Protein AF-A0A6S7J632-F1 (afdb_monomer_lite)

Structure (mmCIF, N/CA/C/O backbone):
data_AF-A0A6S7J632-F1
#
_entry.id   AF-A0A6S7J632-F1
#
loop_
_atom_site.group_PDB
_atom_site.id
_atom_site.type_symbol
_atom_site.label_atom_id
_atom_site.label_alt_id
_atom_site.label_comp_id
_atom_site.label_asym_id
_atom_site.label_entity_id
_atom_site.label_seq_id
_atom_site.pdbx_PDB_ins_code
_atom_site.Cartn_x
_atom_site.Cartn_y
_atom_site.Cartn_z
_atom_site.occupancy
_atom_site.B_iso_or_equiv
_atom_site.auth_seq_id
_atom_site.auth_comp_id
_atom_site.auth_asym_id
_atom_site.auth_atom_id
_atom_site.pdbx_PDB_model_num
ATOM 1 N N . LEU A 1 1 ? -7.550 16.369 -55.052 1.00 42.22 1 LEU A N 1
ATOM 2 C CA . LEU A 1 1 ? -6.925 15.527 -54.002 1.00 42.22 1 LEU A CA 1
ATOM 3 C C . LEU A 1 1 ? -6.498 16.463 -52.875 1.00 42.22 1 LEU A C 1
ATOM 5 O O . LEU A 1 1 ? -5.530 17.187 -53.040 1.00 42.22 1 LEU A O 1
ATOM 9 N N . TRP A 1 2 ? -7.340 16.613 -51.849 1.00 47.19 2 TRP A N 1
ATOM 10 C CA . TRP A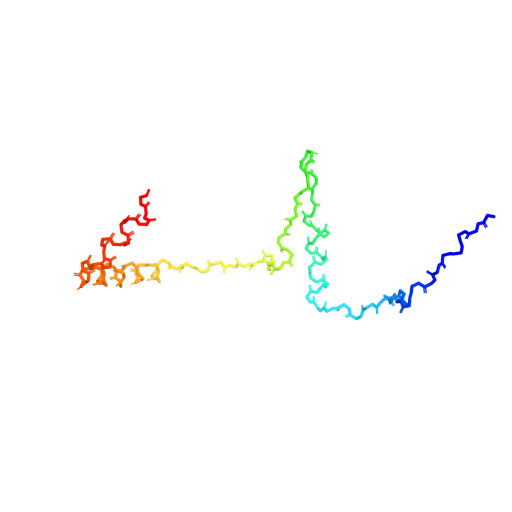 1 2 ? -7.531 17.895 -51.146 1.00 47.19 2 TRP A CA 1
ATOM 11 C C . TRP A 1 2 ? -7.311 17.853 -49.629 1.00 47.19 2 TRP A C 1
ATOM 13 O O . TRP A 1 2 ? -7.847 18.692 -48.921 1.00 47.19 2 TRP A O 1
ATOM 23 N N . ARG A 1 3 ? -6.515 16.929 -49.092 1.00 53.88 3 ARG A N 1
ATOM 24 C CA . ARG A 1 3 ? -6.132 17.020 -47.676 1.00 53.88 3 ARG A CA 1
ATOM 25 C C . ARG A 1 3 ? -4.760 17.664 -47.564 1.00 53.88 3 ARG A C 1
ATOM 27 O O . ARG A 1 3 ? -3.745 16.983 -47.523 1.00 53.88 3 ARG A O 1
ATOM 34 N N . LYS A 1 4 ? -4.756 18.999 -47.559 1.00 51.38 4 LYS A N 1
ATOM 35 C CA . LYS A 1 4 ? -3.674 19.760 -46.935 1.00 51.38 4 LYS A CA 1
ATOM 36 C C . LYS A 1 4 ? -3.773 19.476 -45.441 1.00 51.38 4 LYS A C 1
ATOM 38 O O . LYS A 1 4 ? -4.811 19.746 -44.845 1.00 51.38 4 LYS A O 1
ATOM 43 N N . THR A 1 5 ? -2.742 18.873 -44.870 1.00 58.50 5 THR A N 1
ATOM 44 C CA . THR A 1 5 ? -2.617 18.711 -43.425 1.00 58.50 5 THR A CA 1
ATOM 45 C C . THR A 1 5 ? -2.509 20.110 -42.846 1.00 58.50 5 THR A C 1
ATOM 47 O O . THR A 1 5 ? -1.500 20.791 -43.032 1.00 58.50 5 THR A O 1
ATOM 50 N N . GLU A 1 6 ? -3.592 20.585 -42.241 1.00 55.25 6 GLU A N 1
ATOM 51 C CA . GLU A 1 6 ? -3.558 21.811 -41.467 1.00 55.25 6 GLU A CA 1
ATOM 52 C C . GLU A 1 6 ? -2.490 21.627 -40.391 1.00 55.25 6 GLU A C 1
ATOM 54 O O . GLU A 1 6 ? -2.519 20.678 -39.606 1.00 55.25 6 GLU A O 1
ATOM 59 N N . SER A 1 7 ? -1.483 22.496 -40.439 1.00 60.16 7 SER A N 1
ATOM 60 C CA . SER A 1 7 ? -0.483 22.642 -39.395 1.00 60.16 7 SER A CA 1
ATOM 61 C C . SER A 1 7 ? -1.228 23.036 -38.127 1.00 60.16 7 SER A C 1
ATOM 63 O O . SER A 1 7 ? -1.481 24.222 -37.907 1.00 60.16 7 SER A O 1
ATOM 65 N N . PHE A 1 8 ? -1.605 22.055 -37.305 1.00 64.00 8 PHE A N 1
ATOM 66 C CA . PHE A 1 8 ? -2.052 22.318 -35.945 1.00 64.00 8 PHE A CA 1
ATOM 67 C C . PHE A 1 8 ? -1.000 23.215 -35.292 1.00 64.00 8 PHE A C 1
ATOM 69 O O . PHE A 1 8 ? 0.193 22.929 -35.361 1.00 64.00 8 PHE A O 1
ATOM 76 N N . GLY A 1 9 ? -1.437 24.338 -34.721 1.00 56.56 9 GLY A N 1
ATOM 77 C CA . GLY A 1 9 ? -0.596 25.389 -34.140 1.00 56.56 9 GLY A CA 1
ATOM 78 C C . GLY A 1 9 ? 0.187 24.974 -32.891 1.00 56.56 9 GLY A C 1
ATOM 79 O O . GLY A 1 9 ? 0.456 25.808 -32.034 1.00 56.56 9 GLY A O 1
ATOM 80 N N . CYS A 1 10 ? 0.562 23.706 -32.775 1.00 45.38 10 CYS A N 1
ATOM 81 C CA . CYS A 1 10 ? 1.588 23.236 -31.872 1.00 45.38 10 CYS A CA 1
ATOM 82 C C . CYS A 1 10 ? 2.791 22.893 -32.741 1.00 45.38 10 CYS A C 1
ATOM 84 O O . CYS A 1 10 ? 2.788 21.897 -33.461 1.00 45.38 10 CYS A O 1
ATOM 86 N N . LYS A 1 11 ? 3.826 23.736 -32.686 1.00 55.16 11 LYS A N 1
ATOM 87 C CA . LYS A 1 11 ? 5.157 23.328 -33.139 1.00 55.16 11 LYS A CA 1
ATOM 88 C C . LYS A 1 11 ? 5.438 21.974 -32.485 1.00 55.16 11 LYS A C 1
ATOM 90 O O . LYS A 1 11 ? 5.226 21.854 -31.277 1.00 55.16 11 LYS A O 1
ATOM 95 N N . TYR A 1 12 ? 5.886 20.979 -33.250 1.00 57.88 12 TYR A N 1
ATOM 96 C CA . TYR A 1 12 ? 6.590 19.861 -32.636 1.00 57.88 12 TYR A CA 1
ATOM 97 C C . TYR A 1 12 ? 7.752 20.506 -31.900 1.00 57.88 12 TYR A C 1
ATOM 99 O O . TYR A 1 12 ? 8.670 21.041 -32.519 1.00 57.88 12 TYR A O 1
ATOM 107 N N . VAL A 1 13 ? 7.631 20.591 -30.580 1.00 57.00 13 VAL A N 1
ATOM 108 C CA . VAL A 1 13 ? 8.752 20.959 -29.740 1.00 57.00 13 VAL A CA 1
ATOM 109 C C . VAL A 1 13 ? 9.638 19.721 -29.769 1.00 57.00 13 VAL A C 1
ATOM 111 O O . VAL A 1 13 ? 9.534 18.842 -28.919 1.00 57.00 13 VAL A O 1
ATOM 114 N N . GLU A 1 14 ? 10.417 19.593 -30.842 1.00 59.19 14 GLU A N 1
ATOM 115 C CA . GLU A 1 14 ? 11.618 18.775 -30.832 1.00 59.19 14 GLU A CA 1
ATOM 116 C C . GLU A 1 14 ? 12.463 19.360 -29.698 1.00 59.19 14 GLU A C 1
ATOM 118 O O . GLU A 1 14 ? 12.857 20.520 -29.757 1.00 59.19 14 GLU A O 1
ATOM 123 N N . GLU A 1 15 ? 12.588 18.599 -28.612 1.00 59.19 15 GLU A N 1
ATOM 124 C CA . GLU A 1 15 ? 13.104 19.022 -27.303 1.00 59.19 15 GLU A CA 1
ATOM 125 C C . GLU A 1 15 ? 12.169 19.917 -26.482 1.00 59.19 15 GLU A C 1
ATOM 127 O O . GLU A 1 15 ? 12.455 21.069 -26.152 1.00 59.19 15 GLU A O 1
ATOM 132 N N . THR A 1 16 ? 11.058 19.345 -26.008 1.00 57.34 16 THR A N 1
ATOM 133 C CA . THR A 1 16 ? 10.561 19.777 -24.698 1.00 57.34 16 THR A CA 1
ATOM 134 C C . THR A 1 16 ? 11.715 19.632 -23.712 1.00 57.34 16 THR A C 1
ATOM 136 O O . THR A 1 16 ? 12.324 18.562 -23.660 1.00 57.34 16 THR A O 1
ATOM 139 N N . CYS A 1 17 ? 12.011 20.672 -22.933 1.00 56.16 17 CYS A N 1
ATOM 140 C CA . CYS A 1 17 ? 12.842 20.580 -21.740 1.00 56.16 17 CYS A CA 1
ATOM 141 C C . CYS A 1 17 ? 12.218 19.523 -20.816 1.00 56.16 17 CYS A C 1
ATOM 143 O O . CYS A 1 17 ? 11.373 19.850 -19.989 1.00 56.16 17 CYS A O 1
ATOM 145 N N . GLN A 1 18 ? 12.538 18.245 -21.031 1.00 63.50 18 GLN A N 1
ATOM 146 C CA . GLN A 1 18 ? 11.945 17.151 -20.275 1.00 63.50 18 GLN A CA 1
ATOM 147 C C . GLN A 1 18 ? 12.338 17.349 -18.821 1.00 63.50 18 GLN A C 1
ATOM 149 O O . GLN A 1 18 ? 13.532 17.522 -18.527 1.00 63.50 18 GLN A O 1
ATOM 154 N N . SER A 1 19 ? 11.344 17.335 -17.933 1.00 80.25 19 SER A N 1
ATOM 155 C CA . SER A 1 19 ? 11.614 17.400 -16.506 1.00 80.25 19 SER A CA 1
ATOM 156 C C . SER A 1 19 ? 12.515 16.231 -16.117 1.00 80.25 19 SER A C 1
ATOM 158 O O . SER A 1 19 ? 12.533 15.185 -16.776 1.00 80.25 19 SER A O 1
ATOM 160 N N . VAL A 1 20 ? 13.287 16.385 -15.046 1.00 81.62 20 VAL A N 1
ATOM 161 C CA . VAL A 1 20 ? 14.140 15.297 -14.543 1.00 81.62 20 VAL A CA 1
ATOM 162 C C . VAL A 1 20 ? 13.291 14.054 -14.237 1.00 81.62 20 VAL A C 1
ATOM 164 O O . VAL A 1 20 ? 13.723 12.927 -14.468 1.00 81.62 20 VAL A O 1
ATOM 167 N N . GLU A 1 21 ? 12.060 14.264 -13.783 1.00 82.25 21 GLU A N 1
ATOM 168 C CA . GLU A 1 21 ? 11.050 13.243 -13.519 1.00 82.25 21 GLU A CA 1
ATOM 169 C C . GLU A 1 21 ? 10.582 12.549 -14.801 1.00 82.25 21 GLU A C 1
ATOM 171 O O . GLU A 1 21 ? 10.507 11.324 -14.822 1.00 82.25 21 GLU A O 1
ATOM 176 N N . ASP A 1 22 ? 10.346 13.294 -15.884 1.00 83.75 22 ASP A N 1
ATOM 177 C CA . ASP A 1 22 ? 9.915 12.722 -17.167 1.00 83.75 22 ASP A CA 1
ATOM 178 C C . ASP A 1 22 ? 11.002 11.825 -17.763 1.00 83.75 22 ASP A C 1
ATOM 180 O O . ASP A 1 22 ? 10.718 10.734 -18.260 1.00 83.75 22 ASP 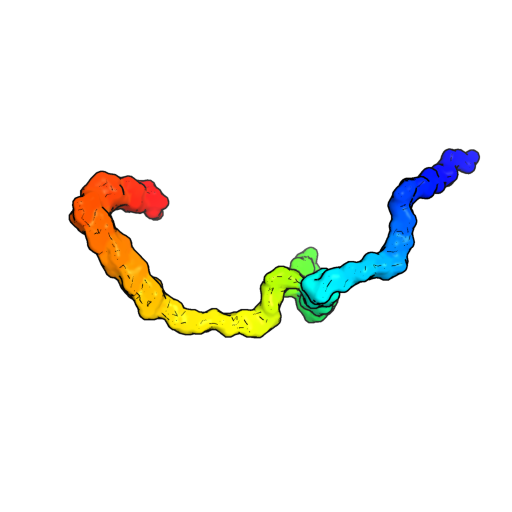A O 1
ATOM 184 N N . LYS A 1 23 ? 12.269 12.243 -17.653 1.00 85.50 23 LYS A N 1
ATOM 185 C CA . LYS A 1 23 ? 13.417 11.430 -18.085 1.00 85.50 23 LYS A CA 1
ATOM 186 C C . LYS A 1 23 ? 13.517 10.131 -17.289 1.00 85.50 23 LYS A C 1
ATOM 188 O O . LYS A 1 23 ? 13.713 9.071 -17.875 1.00 85.50 23 LYS A O 1
ATOM 193 N N . LYS A 1 24 ? 13.334 10.198 -15.965 1.00 84.69 24 LYS A N 1
ATOM 194 C CA . LYS A 1 24 ? 13.306 9.010 -15.093 1.00 84.69 24 LYS A CA 1
ATOM 195 C C . LYS A 1 24 ? 12.142 8.082 -15.442 1.00 84.69 24 LYS A C 1
ATOM 197 O O . LYS A 1 24 ? 12.330 6.870 -15.511 1.00 84.69 24 LYS A O 1
ATOM 202 N N . ALA A 1 25 ? 10.957 8.637 -15.682 1.00 85.38 25 ALA A N 1
ATOM 203 C CA . ALA A 1 25 ? 9.780 7.870 -16.070 1.00 85.38 25 ALA A CA 1
ATOM 204 C C . ALA A 1 25 ? 10.002 7.139 -17.403 1.00 85.38 25 ALA A C 1
ATOM 206 O O . ALA A 1 25 ? 9.695 5.952 -17.503 1.00 85.38 25 ALA A O 1
ATOM 207 N N . LEU A 1 26 ? 10.591 7.808 -18.398 1.00 87.94 26 LEU A N 1
ATOM 208 C CA . LEU A 1 26 ? 10.948 7.195 -19.680 1.00 87.94 26 LEU A CA 1
ATOM 209 C C . LEU A 1 26 ? 11.986 6.081 -19.517 1.00 87.94 26 LEU A C 1
ATOM 211 O O . LEU A 1 26 ? 11.789 4.987 -20.039 1.00 87.94 26 LEU A O 1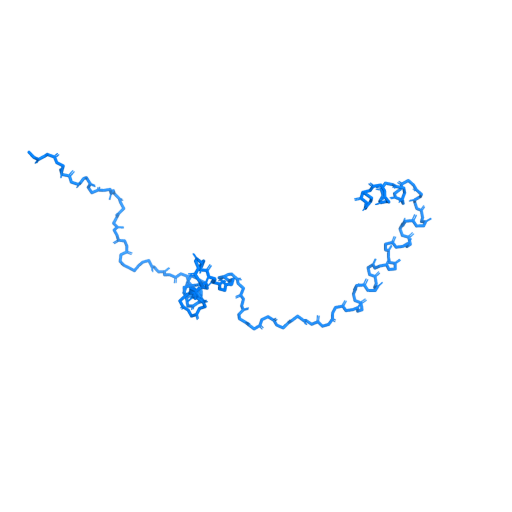
ATOM 215 N N . GLU A 1 27 ? 13.037 6.305 -18.727 1.00 86.88 27 GLU A N 1
ATOM 216 C CA . GLU A 1 27 ? 14.049 5.279 -18.457 1.00 86.88 27 GLU A CA 1
ATOM 217 C C . GLU A 1 27 ? 13.438 4.041 -17.774 1.00 86.88 27 GLU A C 1
ATOM 219 O O . GLU A 1 27 ? 13.762 2.898 -18.114 1.00 86.88 27 GLU A O 1
ATOM 224 N N . ILE A 1 28 ? 12.525 4.235 -16.815 1.00 85.75 28 ILE A N 1
ATOM 225 C CA . ILE A 1 28 ? 11.791 3.130 -16.183 1.00 85.75 28 ILE A CA 1
ATOM 226 C C . ILE A 1 28 ? 10.947 2.412 -17.234 1.00 85.75 28 ILE A C 1
ATOM 228 O O . ILE A 1 28 ? 11.030 1.187 -17.318 1.00 85.75 28 ILE A O 1
ATOM 232 N N . LEU A 1 29 ? 10.182 3.139 -18.050 1.00 87.50 29 LEU A N 1
ATOM 233 C CA . LEU A 1 29 ? 9.333 2.558 -19.088 1.00 87.50 29 LEU A CA 1
ATOM 234 C C . LEU A 1 29 ? 10.154 1.684 -20.042 1.00 87.50 29 LEU A C 1
ATOM 236 O O . LEU A 1 29 ? 9.848 0.505 -20.201 1.00 87.50 29 LEU A O 1
ATOM 240 N N . GLU A 1 30 ? 11.225 2.220 -20.618 1.00 87.69 30 GLU A N 1
ATOM 241 C CA . GLU A 1 30 ? 12.068 1.507 -21.583 1.00 87.69 30 GLU A CA 1
ATOM 242 C C . GLU A 1 30 ? 12.759 0.286 -20.964 1.00 87.69 30 GLU A C 1
ATOM 244 O O . GLU A 1 30 ? 12.791 -0.784 -21.570 1.00 87.69 30 GLU A O 1
ATOM 249 N N . SER A 1 31 ? 13.271 0.410 -19.735 1.00 86.38 31 SER A N 1
ATOM 250 C CA . SER A 1 31 ? 14.011 -0.678 -19.079 1.00 86.38 31 SER A CA 1
ATOM 251 C C . SER A 1 31 ? 13.126 -1.808 -18.545 1.00 86.38 31 SER A C 1
ATOM 253 O O . SER A 1 31 ? 13.579 -2.951 -18.432 1.00 86.38 31 SER A O 1
ATOM 255 N N . THR A 1 32 ? 11.874 -1.512 -18.190 1.00 86.31 32 THR A N 1
ATOM 256 C CA . THR A 1 32 ? 10.986 -2.470 -17.512 1.00 86.31 32 THR A CA 1
ATOM 257 C C . THR A 1 32 ? 9.878 -3.018 -18.401 1.00 86.31 32 THR A C 1
ATOM 259 O O . THR A 1 32 ? 9.297 -4.040 -18.038 1.00 86.31 32 THR A O 1
ATOM 262 N N . THR A 1 33 ? 9.601 -2.391 -19.552 1.00 89.38 33 THR A N 1
ATOM 263 C CA . THR A 1 33 ? 8.575 -2.873 -20.483 1.00 89.38 33 THR A CA 1
ATOM 264 C C . THR A 1 33 ? 8.983 -4.213 -21.075 1.00 89.38 33 THR A C 1
ATOM 266 O O . THR A 1 33 ? 9.948 -4.318 -21.831 1.00 89.38 33 THR A O 1
ATOM 269 N N . LYS A 1 34 ? 8.219 -5.254 -20.757 1.00 89.56 34 LYS A N 1
ATOM 270 C CA . LYS A 1 34 ? 8.388 -6.594 -21.319 1.00 89.56 34 LYS A CA 1
ATOM 271 C C . LYS A 1 34 ? 7.051 -7.109 -21.815 1.00 89.56 34 LYS A C 1
ATOM 273 O O . LYS A 1 34 ? 5.999 -6.810 -21.258 1.00 89.56 34 LYS A O 1
ATOM 278 N N . ARG A 1 35 ? 7.094 -7.890 -22.890 1.00 87.62 35 ARG A N 1
ATOM 279 C CA . ARG A 1 35 ? 5.917 -8.587 -23.400 1.00 87.62 35 ARG A CA 1
ATOM 280 C C . ARG A 1 35 ? 5.800 -9.935 -22.694 1.00 87.62 35 ARG A C 1
ATOM 282 O O . ARG A 1 35 ? 6.590 -10.840 -22.952 1.00 87.62 35 ARG A O 1
ATOM 289 N N . THR A 1 36 ? 4.797 -10.064 -21.841 1.00 84.88 36 THR A N 1
ATOM 290 C CA . THR A 1 36 ? 4.435 -11.298 -21.147 1.00 84.88 36 THR A CA 1
ATOM 291 C C . THR A 1 36 ? 3.279 -11.952 -21.910 1.00 84.88 36 THR A C 1
ATOM 293 O O . THR A 1 36 ? 2.101 -11.674 -21.684 1.00 84.88 36 THR A O 1
ATOM 296 N N . GLY A 1 37 ? 3.629 -12.795 -22.889 1.00 87.50 37 GLY A N 1
ATOM 297 C CA . GLY A 1 37 ? 2.674 -13.495 -23.756 1.00 87.50 37 GLY A CA 1
ATOM 298 C C . GLY A 1 37 ? 1.839 -12.540 -24.619 1.00 87.50 37 GLY A C 1
ATOM 299 O O . GLY A 1 37 ? 2.333 -11.986 -25.608 1.00 87.50 37 GLY A O 1
ATOM 300 N N . ASP A 1 38 ? 0.572 -12.370 -24.237 1.00 89.94 38 ASP A N 1
ATOM 301 C CA . ASP A 1 38 ? -0.400 -11.486 -24.899 1.00 89.94 38 ASP A CA 1
ATOM 302 C C . ASP A 1 38 ? -0.440 -10.065 -24.305 1.00 89.94 38 ASP A C 1
ATOM 304 O O . ASP A 1 38 ? -1.005 -9.149 -24.896 1.00 89.94 38 ASP A O 1
ATOM 308 N N . ARG A 1 39 ? 0.173 -9.848 -23.135 1.00 90.44 39 ARG A N 1
ATOM 309 C CA . ARG A 1 39 ? 0.137 -8.559 -22.427 1.00 90.44 39 ARG A CA 1
ATOM 310 C C . ARG A 1 39 ? 1.520 -7.935 -22.325 1.00 90.44 39 ARG A C 1
ATOM 312 O O . ARG A 1 39 ? 2.538 -8.613 -22.439 1.00 90.44 39 ARG A O 1
ATOM 319 N N . TYR A 1 40 ? 1.545 -6.629 -22.099 1.00 89.88 40 TYR A N 1
ATOM 320 C CA . TYR A 1 40 ? 2.756 -5.897 -21.752 1.00 89.88 40 TYR A CA 1
ATOM 321 C C . TYR A 1 40 ? 2.739 -5.584 -20.261 1.00 89.88 40 TYR A C 1
ATOM 323 O O . TYR A 1 40 ? 1.717 -5.166 -19.718 1.00 89.88 40 TYR A O 1
ATOM 331 N N . GLU A 1 41 ? 3.874 -5.792 -19.616 1.00 90.25 41 GLU A N 1
ATOM 332 C CA . GLU A 1 41 ? 4.114 -5.434 -18.226 1.00 90.25 41 GLU A CA 1
ATOM 333 C C . GLU A 1 41 ? 5.174 -4.343 -18.202 1.00 90.25 41 GLU A C 1
ATOM 335 O O . GLU A 1 41 ? 6.180 -4.443 -18.904 1.00 90.25 41 GLU A O 1
ATOM 340 N N . THR A 1 42 ? 4.947 -3.300 -17.411 1.00 88.56 42 THR A N 1
ATOM 341 C CA . THR A 1 42 ? 5.882 -2.190 -17.223 1.00 88.56 42 THR A CA 1
ATOM 342 C C . THR A 1 42 ? 6.038 -1.923 -15.730 1.00 88.56 42 THR A C 1
ATOM 344 O O . THR A 1 42 ? 5.122 -2.151 -14.938 1.00 88.56 42 THR A O 1
ATOM 347 N N . GLY A 1 43 ? 7.197 -1.418 -15.329 1.00 84.94 43 GLY A N 1
ATOM 348 C CA . GLY A 1 43 ? 7.439 -0.909 -13.986 1.00 84.94 43 GLY A CA 1
ATOM 349 C C . GLY A 1 43 ? 6.601 0.338 -13.705 1.00 84.94 43 GLY A C 1
ATOM 350 O O . GLY A 1 43 ? 6.114 1.009 -14.616 1.00 84.94 43 GLY A O 1
ATOM 351 N N . LEU A 1 44 ? 6.421 0.655 -12.423 1.00 87.50 44 LEU A N 1
ATOM 352 C CA . LEU A 1 44 ? 5.703 1.857 -12.006 1.00 87.50 44 LEU A CA 1
ATOM 353 C C . LEU A 1 44 ? 6.554 3.092 -12.339 1.00 87.50 44 LEU A C 1
ATOM 355 O O . LEU A 1 44 ? 7.561 3.334 -11.682 1.00 87.50 44 LEU A O 1
ATOM 359 N N . LEU A 1 45 ? 6.126 3.888 -13.322 1.00 86.06 45 LEU A N 1
ATOM 360 C CA . LEU A 1 45 ? 6.895 5.033 -13.843 1.00 86.06 45 LEU A CA 1
ATOM 361 C C . LEU A 1 45 ? 7.113 6.154 -12.816 1.00 86.06 45 LEU A C 1
ATOM 363 O O . LEU A 1 45 ? 8.038 6.946 -12.937 1.00 86.06 45 LEU A O 1
ATOM 367 N N . TRP A 1 46 ? 6.249 6.214 -11.805 1.00 80.06 46 TRP A N 1
ATOM 368 C CA . TRP A 1 46 ? 6.287 7.197 -10.722 1.00 80.06 46 TRP A CA 1
ATOM 369 C C . TRP A 1 46 ? 6.973 6.675 -9.454 1.00 80.06 46 TRP A C 1
ATOM 371 O O . TRP A 1 46 ? 7.008 7.380 -8.445 1.00 80.06 46 TRP A O 1
ATOM 381 N N . LYS A 1 47 ? 7.450 5.424 -9.451 1.00 72.81 47 LYS A N 1
ATOM 382 C CA . LYS A 1 47 ? 8.056 4.801 -8.273 1.00 72.81 47 LYS A CA 1
ATOM 383 C C . LYS A 1 47 ? 9.544 4.603 -8.507 1.00 72.81 47 LYS A C 1
ATOM 385 O O . LYS A 1 47 ? 9.954 4.058 -9.526 1.00 72.81 47 LYS A O 1
ATOM 390 N N . GLU A 1 48 ? 10.350 5.021 -7.538 1.00 73.81 48 GLU A N 1
ATOM 391 C CA . GLU A 1 48 ? 11.787 4.767 -7.583 1.00 73.81 48 GLU A CA 1
ATOM 392 C C . GLU A 1 48 ? 12.062 3.256 -7.580 1.00 73.81 48 GLU A C 1
ATOM 394 O O . GLU A 1 48 ? 11.362 2.484 -6.915 1.00 73.81 48 GLU A O 1
ATOM 399 N N . LYS A 1 49 ? 13.077 2.833 -8.344 1.00 67.25 49 LYS A N 1
ATOM 400 C CA . LYS A 1 49 ? 13.453 1.416 -8.482 1.00 67.25 49 LYS A CA 1
ATOM 401 C C . LYS A 1 49 ? 13.811 0.795 -7.118 1.00 67.25 49 LYS A C 1
ATOM 403 O O . LYS A 1 49 ? 13.444 -0.348 -6.865 1.00 67.25 49 LYS A O 1
ATOM 408 N N . ASP A 1 50 ? 14.399 1.587 -6.217 1.00 68.88 50 ASP A N 1
ATOM 409 C CA . ASP A 1 50 ? 14.938 1.142 -4.926 1.00 68.88 50 ASP A CA 1
ATOM 410 C C . ASP A 1 50 ? 14.218 1.762 -3.715 1.00 68.88 50 ASP A C 1
ATOM 412 O O . ASP A 1 50 ? 14.840 2.277 -2.783 1.00 68.88 50 ASP A O 1
ATOM 416 N N . VAL A 1 51 ? 12.881 1.708 -3.682 1.00 73.75 51 VAL A N 1
ATOM 417 C CA . VAL A 1 51 ? 12.153 2.070 -2.453 1.00 73.75 51 VAL A CA 1
ATOM 418 C C . VAL A 1 51 ? 12.333 0.959 -1.420 1.00 73.75 51 VAL A C 1
ATOM 420 O O . VAL A 1 51 ? 11.622 -0.048 -1.428 1.00 73.75 51 VAL A O 1
ATOM 423 N N . THR A 1 52 ? 13.267 1.159 -0.494 1.00 79.06 52 THR A N 1
ATOM 424 C CA . THR A 1 52 ? 13.347 0.339 0.716 1.00 79.06 52 THR A CA 1
ATOM 425 C C . THR A 1 52 ? 12.189 0.717 1.635 1.00 79.06 52 THR A C 1
ATOM 427 O O . 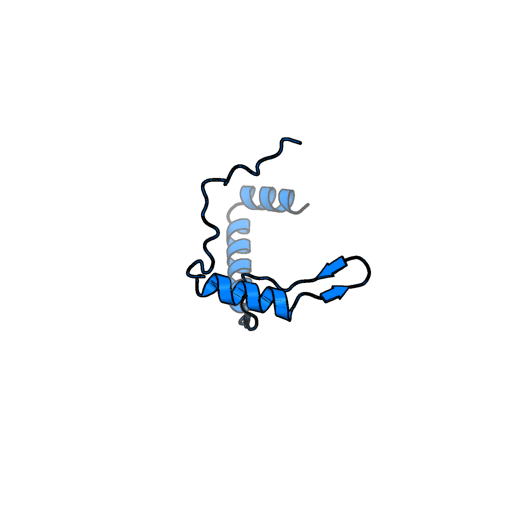THR A 1 52 ? 12.089 1.846 2.111 1.00 79.06 52 THR A O 1
ATOM 430 N N . LEU A 1 53 ? 11.261 -0.216 1.859 1.00 80.75 53 LEU A N 1
ATOM 431 C CA . LEU A 1 53 ? 10.206 -0.017 2.847 1.00 80.75 53 LEU A CA 1
ATOM 432 C C . LEU A 1 53 ? 10.785 -0.364 4.227 1.00 80.75 53 LEU A C 1
ATOM 434 O O . LEU A 1 53 ? 11.068 -1.540 4.474 1.00 80.75 53 LEU A O 1
ATOM 438 N N . PRO A 1 54 ? 10.992 0.613 5.129 1.00 87.00 54 PRO A N 1
ATOM 439 C CA . PRO A 1 54 ? 11.470 0.302 6.467 1.00 87.00 54 PRO A CA 1
ATOM 440 C C . PRO A 1 54 ? 10.434 -0.547 7.208 1.00 87.00 54 PRO A C 1
ATOM 442 O O . PRO A 1 54 ? 9.229 -0.437 6.972 1.00 87.00 54 PRO A O 1
ATOM 445 N N . ASN A 1 55 ? 10.901 -1.383 8.139 1.00 89.94 55 ASN A N 1
ATOM 446 C CA . ASN A 1 55 ? 10.015 -2.203 8.959 1.00 89.94 55 ASN A CA 1
ATOM 447 C C . ASN A 1 55 ? 9.081 -1.302 9.789 1.00 89.94 55 ASN A C 1
ATOM 449 O O . ASN A 1 55 ? 9.507 -0.647 10.741 1.00 89.94 55 ASN A O 1
ATOM 453 N N . ASN A 1 56 ? 7.798 -1.288 9.427 1.00 93.75 56 ASN A N 1
ATOM 454 C CA . ASN A 1 56 ? 6.770 -0.457 10.047 1.00 93.75 56 ASN A CA 1
ATOM 455 C C . ASN A 1 56 ? 5.984 -1.182 11.154 1.00 93.75 56 ASN A C 1
ATOM 457 O O . ASN A 1 56 ? 4.977 -0.645 11.620 1.00 93.75 56 ASN A O 1
ATOM 461 N N . ARG A 1 57 ? 6.433 -2.362 11.614 1.00 94.75 57 ARG A N 1
ATOM 462 C CA . ARG A 1 57 ? 5.705 -3.188 12.594 1.00 94.75 57 ARG A CA 1
ATOM 463 C C . ARG A 1 57 ? 5.343 -2.410 13.856 1.00 94.75 57 ARG A C 1
ATOM 465 O O . ARG A 1 57 ? 4.192 -2.415 14.265 1.00 94.75 57 ARG A O 1
ATOM 472 N N . VAL A 1 58 ? 6.296 -1.669 14.421 1.00 95.94 58 VAL A N 1
ATOM 473 C CA . VAL A 1 58 ? 6.077 -0.875 15.645 1.00 95.94 58 VAL A CA 1
ATOM 474 C C . VAL A 1 58 ? 4.994 0.192 15.446 1.00 95.94 58 VAL A C 1
ATOM 476 O O . VAL A 1 58 ? 4.226 0.489 16.360 1.00 95.94 58 VAL A O 1
ATOM 479 N N . VAL A 1 59 ? 4.923 0.793 14.256 1.00 95.12 59 VAL A N 1
ATOM 480 C CA . VAL A 1 59 ? 3.901 1.800 13.936 1.00 95.12 59 VAL A CA 1
ATOM 481 C C . VAL A 1 59 ? 2.541 1.130 13.770 1.00 95.12 59 VAL A C 1
ATOM 483 O O . VAL A 1 59 ? 1.562 1.618 14.331 1.00 95.12 59 VAL A O 1
ATOM 486 N N . ALA A 1 60 ? 2.489 -0.001 13.065 1.00 96.31 60 ALA A N 1
ATOM 487 C CA . ALA A 1 60 ? 1.270 -0.783 12.884 1.00 96.31 60 ALA A CA 1
ATOM 488 C C . ALA A 1 60 ? 0.697 -1.265 14.230 1.00 96.31 60 ALA A C 1
ATOM 490 O O . ALA A 1 60 ? -0.488 -1.075 14.494 1.00 96.31 60 ALA A O 1
ATOM 491 N N . GLU A 1 61 ? 1.541 -1.785 15.124 1.00 97.44 61 GLU A N 1
ATOM 492 C CA . GLU A 1 61 ? 1.151 -2.207 16.478 1.00 97.44 61 GLU A CA 1
ATOM 493 C C . GLU A 1 61 ? 0.574 -1.039 17.295 1.00 97.44 61 GLU A C 1
ATOM 495 O O . GLU A 1 61 ? -0.474 -1.166 17.930 1.00 97.44 61 GLU A O 1
ATOM 500 N N . LYS A 1 62 ? 1.210 0.139 17.244 1.00 97.12 62 LYS A N 1
ATOM 501 C CA . LYS A 1 62 ? 0.700 1.341 17.926 1.00 97.12 62 LYS A CA 1
ATOM 502 C C . LYS A 1 62 ? -0.645 1.799 17.368 1.00 97.12 62 LYS A C 1
ATOM 504 O O . LYS A 1 62 ? -1.511 2.214 18.142 1.00 97.12 62 LYS A O 1
ATOM 509 N N . GLN A 1 63 ? -0.818 1.750 16.049 1.00 96.75 63 GLN A N 1
ATOM 510 C CA . GLN A 1 63 ? -2.086 2.094 15.407 1.00 96.75 63 GLN A CA 1
ATOM 511 C C . GLN A 1 63 ? -3.191 1.121 15.816 1.00 96.75 63 GLN A C 1
ATOM 513 O O . GLN A 1 63 ? -4.275 1.580 16.174 1.00 96.75 63 GLN A O 1
ATOM 518 N N . LEU A 1 64 ? -2.899 -0.182 15.849 1.00 96.12 64 LEU A N 1
ATOM 519 C CA . LEU A 1 64 ? -3.835 -1.209 16.301 1.00 96.12 64 LEU A CA 1
ATOM 520 C C . LEU A 1 64 ? -4.288 -0.946 17.739 1.00 96.12 64 LEU A C 1
ATOM 522 O O . LEU A 1 64 ? -5.478 -0.791 17.988 1.00 96.12 64 LEU A O 1
ATOM 526 N N . PHE A 1 65 ? -3.350 -0.778 18.670 1.00 97.31 65 PHE A N 1
ATOM 527 C CA . PHE A 1 65 ? -3.688 -0.524 20.071 1.00 97.31 65 PHE A CA 1
ATOM 528 C C . PHE A 1 65 ? -4.472 0.785 20.271 1.00 97.31 65 PHE A C 1
ATOM 530 O O . PHE A 1 65 ? -5.372 0.882 21.108 1.00 97.31 65 PHE A O 1
ATOM 537 N N . SER A 1 66 ? -4.145 1.824 19.497 1.00 96.50 66 SER A N 1
ATOM 538 C CA . SER A 1 66 ? -4.899 3.082 19.503 1.00 96.50 66 SER A CA 1
ATOM 539 C C . SER A 1 66 ? -6.326 2.893 18.985 1.00 96.50 66 SER A C 1
ATOM 541 O O . SER A 1 66 ? 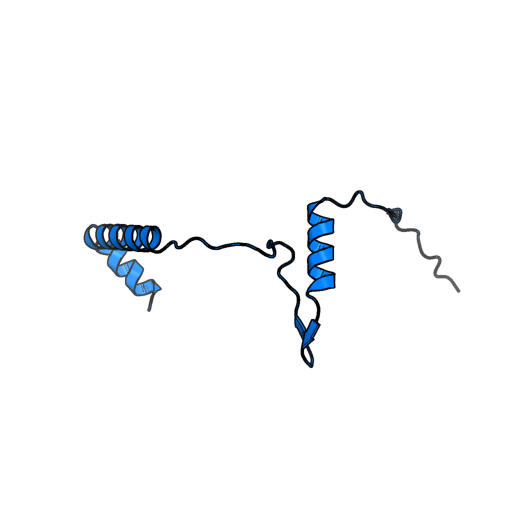-7.267 3.453 19.558 1.00 96.50 66 SER A O 1
ATOM 543 N N . LEU A 1 67 ? -6.491 2.096 17.928 1.00 95.25 67 LEU A N 1
ATOM 544 C CA . LEU A 1 67 ? -7.785 1.752 17.358 1.00 95.25 67 LEU A CA 1
ATOM 545 C C . LEU A 1 67 ? -8.622 0.951 18.360 1.00 95.25 67 LEU A C 1
ATOM 547 O O . LEU A 1 67 ? -9.738 1.367 18.660 1.00 95.25 67 LEU A O 1
ATOM 551 N N . GLU A 1 68 ? -8.071 -0.109 18.951 1.00 95.44 68 GLU A N 1
ATOM 552 C CA . GLU A 1 68 ? -8.741 -0.927 19.972 1.00 95.44 68 GLU A CA 1
ATOM 553 C C . GLU A 1 68 ? -9.250 -0.074 21.135 1.00 95.44 68 GLU A C 1
ATOM 555 O O . GLU A 1 68 ? -10.419 -0.158 21.507 1.00 95.44 68 GLU A O 1
ATOM 560 N N . LYS A 1 69 ? -8.417 0.837 21.656 1.00 96.06 69 LYS A N 1
ATOM 561 C CA . LYS A 1 69 ? -8.827 1.780 22.709 1.00 96.06 69 LYS A CA 1
ATOM 562 C C . LYS A 1 69 ? -9.970 2.696 22.282 1.00 96.06 69 LYS A C 1
ATOM 564 O O . LYS A 1 69 ? -10.860 2.985 23.081 1.00 96.06 69 LYS A O 1
ATOM 569 N N . ARG A 1 70 ? -9.937 3.194 21.044 1.00 96.12 70 ARG A N 1
ATOM 570 C CA . ARG A 1 70 ? -10.999 4.047 20.489 1.00 96.12 70 ARG A CA 1
ATOM 571 C C . ARG A 1 70 ? -12.315 3.291 20.355 1.00 96.12 70 ARG A C 1
ATOM 573 O O . ARG A 1 70 ? -13.350 3.858 20.697 1.00 96.12 70 ARG A O 1
ATOM 580 N N . LEU A 1 71 ? -12.267 2.047 19.887 1.00 94.88 71 LEU A N 1
ATOM 581 C CA . LEU A 1 71 ? -13.446 1.193 19.741 1.00 94.88 71 LEU A CA 1
ATOM 582 C C . LEU A 1 71 ? -14.003 0.795 21.114 1.00 94.88 71 LEU A C 1
ATOM 584 O O . LEU A 1 71 ? -15.199 0.928 21.338 1.00 94.88 71 LEU A O 1
ATOM 588 N N . ALA A 1 72 ? -13.145 0.435 22.074 1.00 93.94 72 ALA A N 1
ATOM 589 C CA . ALA A 1 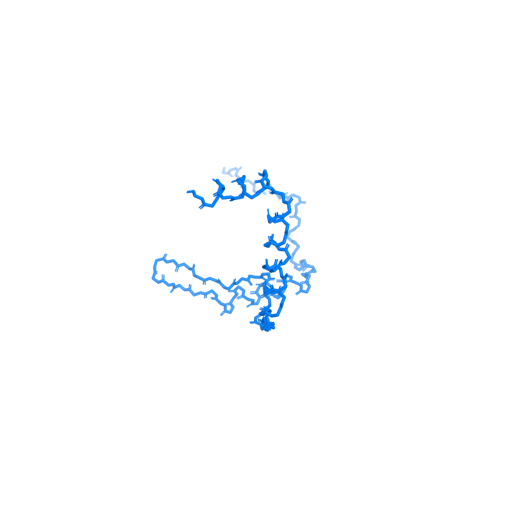72 ? -13.562 0.121 23.442 1.00 93.94 72 ALA A CA 1
ATOM 590 C C . ALA A 1 72 ? -14.212 1.316 24.163 1.00 93.94 72 ALA A C 1
ATOM 592 O O . ALA A 1 72 ? -15.107 1.139 24.982 1.00 93.94 72 ALA A O 1
ATOM 593 N N . ARG A 1 73 ? -13.778 2.548 23.863 1.00 95.69 73 ARG A N 1
ATOM 594 C CA . ARG A 1 73 ? -14.360 3.768 24.445 1.00 95.69 73 ARG A CA 1
ATOM 595 C C . ARG A 1 73 ? -15.708 4.148 23.826 1.00 95.69 73 ARG A C 1
ATOM 597 O O . ARG A 1 73 ? -16.491 4.834 24.478 1.00 95.69 73 ARG A O 1
ATOM 604 N N . ASN A 1 74 ? -15.952 3.797 22.564 1.00 95.31 74 ASN A N 1
ATOM 605 C CA . ASN A 1 74 ? -17.140 4.220 21.829 1.00 95.31 74 ASN A CA 1
ATOM 606 C C . ASN A 1 74 ? -17.808 3.024 21.147 1.00 95.31 74 ASN A C 1
ATOM 608 O O . ASN A 1 74 ? -17.487 2.680 20.011 1.00 95.31 74 ASN A O 1
ATOM 612 N N . GLU A 1 75 ? -18.796 2.454 21.833 1.00 93.50 75 GLU A N 1
ATOM 613 C CA . GLU A 1 75 ? -19.559 1.297 21.359 1.00 93.50 75 GLU A CA 1
ATOM 614 C C . GLU A 1 75 ? -20.247 1.551 20.012 1.00 93.50 75 GLU A C 1
ATOM 616 O O . GLU A 1 75 ? -20.235 0.680 19.149 1.00 93.50 75 GLU A O 1
ATOM 621 N N . LYS A 1 76 ? -20.768 2.763 19.769 1.00 94.50 76 LYS A N 1
ATOM 622 C CA . LYS A 1 76 ? -21.392 3.107 18.478 1.00 94.50 76 LYS A CA 1
ATOM 623 C C . LYS A 1 76 ? -20.388 3.037 17.328 1.00 94.50 76 LYS A C 1
ATOM 625 O O . LYS A 1 76 ? -20.720 2.554 16.251 1.00 94.50 76 LYS A O 1
ATOM 630 N N . LEU A 1 77 ? -19.164 3.517 17.564 1.00 92.50 77 LEU A N 1
ATOM 631 C CA . LEU A 1 77 ? -18.077 3.431 16.588 1.00 92.50 77 LEU A CA 1
ATOM 632 C C . LEU A 1 77 ? -17.643 1.975 16.378 1.00 92.50 77 LEU A C 1
ATOM 634 O O . LEU A 1 77 ? -17.354 1.594 15.250 1.00 92.50 77 LEU A O 1
ATOM 638 N N . ALA A 1 78 ? -17.610 1.171 17.443 1.00 93.12 78 ALA A N 1
ATOM 639 C CA . ALA A 1 78 ? -17.262 -0.244 17.367 1.00 93.12 78 ALA A CA 1
ATOM 640 C C . ALA A 1 78 ? -18.253 -1.050 16.521 1.00 93.12 78 ALA A C 1
ATOM 642 O O . ALA A 1 78 ? -17.820 -1.837 15.681 1.00 93.12 78 ALA A O 1
ATOM 643 N N . THR A 1 79 ? -19.556 -0.823 16.701 1.00 93.88 79 THR A N 1
ATOM 644 C CA . THR A 1 79 ? -20.596 -1.473 15.891 1.00 93.88 79 THR A CA 1
ATOM 645 C C . THR A 1 79 ? -20.481 -1.065 14.426 1.00 93.88 79 THR A C 1
ATOM 647 O O . THR A 1 79 ? -20.306 -1.930 13.581 1.00 93.88 79 THR A O 1
ATOM 650 N N . ALA A 1 80 ? -20.431 0.240 14.132 1.00 94.44 80 ALA A N 1
ATOM 651 C CA . ALA A 1 80 ? -20.303 0.719 12.754 1.00 94.44 80 ALA A CA 1
ATOM 652 C C . ALA A 1 80 ? -19.028 0.209 12.059 1.00 94.44 80 ALA A C 1
ATOM 654 O O . ALA A 1 80 ? -19.045 -0.092 10.873 1.00 94.44 80 ALA A O 1
ATOM 655 N N . TYR A 1 81 ? -17.915 0.101 12.792 1.00 93.00 81 TYR A N 1
ATOM 656 C CA . TYR A 1 81 ? -16.673 -0.456 12.258 1.00 93.00 81 TYR A CA 1
ATOM 657 C C . TYR A 1 81 ? -16.810 -1.945 11.912 1.00 93.00 81 TYR A C 1
ATOM 659 O O . TYR A 1 81 ? -16.331 -2.367 10.861 1.00 93.00 81 TYR A O 1
ATOM 667 N N . ARG A 1 82 ? -17.487 -2.734 12.758 1.00 93.25 82 ARG A N 1
ATOM 668 C CA . ARG A 1 82 ? -17.755 -4.156 12.493 1.00 93.25 82 ARG A CA 1
ATOM 669 C C . ARG A 1 82 ? -18.621 -4.336 11.246 1.00 93.25 82 ARG A C 1
ATOM 671 O O . ARG A 1 82 ? -18.239 -5.106 10.374 1.00 93.25 82 ARG A O 1
ATOM 678 N N . ASP A 1 83 ? -19.685 -3.548 11.123 1.00 94.69 83 ASP A N 1
ATOM 679 C CA . ASP A 1 83 ? -20.616 -3.606 9.989 1.00 94.69 83 ASP A CA 1
ATOM 680 C C . ASP A 1 83 ? -19.950 -3.272 8.640 1.00 94.69 83 ASP A C 1
ATOM 682 O O . ASP A 1 83 ? -20.443 -3.675 7.597 1.00 94.69 83 ASP A O 1
ATOM 686 N N . THR A 1 84 ? -18.846 -2.512 8.634 1.00 93.50 84 THR A N 1
ATOM 687 C CA . THR A 1 84 ? -18.100 -2.190 7.397 1.00 93.50 84 THR A CA 1
ATOM 688 C C . THR A 1 84 ? -17.089 -3.251 6.970 1.00 93.50 84 THR A C 1
ATOM 690 O O . THR A 1 84 ? -16.569 -3.175 5.857 1.00 93.50 84 THR A O 1
ATOM 693 N N . ILE A 1 85 ? -16.726 -4.160 7.876 1.00 88.81 85 ILE A N 1
ATOM 694 C CA . ILE A 1 85 ? -15.742 -5.219 7.614 1.00 88.81 85 ILE A CA 1
ATOM 695 C C . ILE A 1 85 ? -16.433 -6.503 7.148 1.00 88.81 85 ILE A C 1
ATOM 697 O O . ILE A 1 85 ? -15.818 -7.274 6.410 1.00 88.81 85 ILE A O 1
ATOM 701 N N . GLU A 1 86 ? -17.670 -6.723 7.595 1.00 62.47 86 GLU A N 1
ATOM 702 C CA . GLU A 1 86 ? -18.569 -7.766 7.083 1.00 62.47 86 GLU A CA 1
ATOM 703 C C . GLU A 1 86 ? -19.081 -7.437 5.671 1.00 62.47 86 GLU A C 1
ATOM 705 O O . GLU A 1 86 ? -19.174 -8.391 4.864 1.00 62.47 86 GLU A O 1
#

Organism: Paramuricea clavata (NCBI:txid317549)

Sequence (86 aa):
LWRKTESFGCKYVEETCQSVEDKKALEILESTTKRTGDRYETGLLWKEKDVTLPNNRVVAEKQLFSLEKRLARNEKLATAYRDTIE

Radius of gyration: 25.64 Å; chains: 1; bounding box: 36×39×78 Å

Foldseek 3Di:
DDDPPPPDPDDPPPDDVQDPLNVQLVVQQVVAWDDDPPDTDGDDSNDDPDPDDPPCPVVVVVVVVVVVVVCVVDVVVVVVVVVVVD

pLDDT: mean 81.62, std 15.26, range [42.22, 97.44]

Secondary structure (DSSP, 8-state):
--------S----TT----HHHHHHHHHHHHH-EEETTEEE---TTS-TT------HHHHHHHHHHHHHHHHH-HHHHHHHHHHH-